Protein AF-A0A915M8J5-F1 (afdb_monomer_lite)

Structure (mmCIF, N/CA/C/O backbone):
data_AF-A0A915M8J5-F1
#
_entry.id   AF-A0A915M8J5-F1
#
loop_
_atom_site.group_PDB
_atom_site.id
_atom_site.type_symbol
_atom_site.label_atom_id
_atom_site.label_alt_id
_atom_site.label_comp_id
_atom_site.label_asym_id
_atom_site.label_entity_id
_atom_site.label_seq_id
_atom_site.pdbx_PDB_ins_code
_atom_site.Cartn_x
_atom_site.Cartn_y
_atom_site.Cartn_z
_atom_site.occupancy
_atom_site.B_iso_or_equiv
_atom_site.auth_seq_id
_atom_site.auth_comp_id
_atom_site.auth_asym_id
_atom_site.auth_atom_id
_atom_site.pdbx_PDB_model_num
ATOM 1 N N . MET A 1 1 ? -10.900 -4.939 -5.643 1.00 94.94 1 MET A N 1
ATOM 2 C CA . MET A 1 1 ? -10.149 -5.100 -6.908 1.00 94.94 1 MET A CA 1
ATOM 3 C C . MET A 1 1 ? -11.078 -4.947 -8.104 1.00 94.94 1 MET A C 1
ATOM 5 O O . MET A 1 1 ? -12.276 -5.150 -7.936 1.00 94.94 1 MET A O 1
ATOM 9 N N . GLN A 1 2 ? -10.548 -4.573 -9.268 1.00 96.12 2 GLN A N 1
ATOM 10 C CA . GLN A 1 2 ? -11.252 -4.575 -10.558 1.00 96.12 2 GLN A CA 1
ATOM 11 C C . GLN A 1 2 ? -10.234 -4.558 -11.709 1.00 96.12 2 GLN A C 1
ATOM 13 O O . GLN A 1 2 ? -9.067 -4.252 -11.475 1.00 96.12 2 GLN A O 1
ATOM 18 N N . ASN A 1 3 ? -10.683 -4.835 -12.934 1.00 96.19 3 ASN A N 1
ATOM 19 C CA . ASN A 1 3 ? -9.876 -4.623 -14.138 1.00 96.19 3 ASN A CA 1
ATOM 20 C C . ASN A 1 3 ? -9.732 -3.124 -14.460 1.00 96.19 3 ASN A C 1
ATOM 22 O O . ASN A 1 3 ? -10.614 -2.321 -14.146 1.00 96.19 3 ASN A O 1
ATOM 26 N N . GLY A 1 4 ? -8.642 -2.760 -15.139 1.00 95.75 4 GLY A N 1
ATOM 27 C CA . GLY A 1 4 ? -8.326 -1.373 -15.494 1.00 95.75 4 GLY A CA 1
ATOM 28 C C . GLY A 1 4 ? -7.585 -0.609 -14.388 1.00 95.75 4 GLY A C 1
ATOM 29 O O . GLY A 1 4 ? -7.208 -1.174 -13.368 1.00 95.75 4 GLY A O 1
ATOM 30 N N . GLY A 1 5 ? -7.351 0.687 -14.614 1.00 95.81 5 GLY A N 1
ATOM 31 C CA . GLY A 1 5 ? -6.487 1.527 -13.770 1.00 95.81 5 GLY A CA 1
ATOM 32 C C . GLY A 1 5 ? -7.208 2.490 -12.821 1.00 95.81 5 GLY A C 1
ATOM 33 O O . GLY A 1 5 ? -6.572 3.399 -12.296 1.00 95.81 5 GLY A O 1
ATOM 34 N N . ASN A 1 6 ? -8.523 2.355 -12.614 1.00 96.88 6 ASN A N 1
ATOM 35 C CA . ASN A 1 6 ? -9.275 3.278 -11.754 1.00 96.88 6 ASN A CA 1
ATOM 36 C C . ASN A 1 6 ? -9.093 2.935 -10.263 1.00 96.88 6 ASN A C 1
ATOM 38 O O . ASN A 1 6 ? -9.970 2.348 -9.624 1.00 96.88 6 ASN A O 1
ATOM 42 N N . VAL A 1 7 ? -7.930 3.292 -9.715 1.00 94.38 7 VAL A N 1
ATOM 43 C CA . VAL A 1 7 ? -7.575 3.046 -8.307 1.00 94.38 7 VAL A CA 1
ATOM 44 C C . VAL A 1 7 ? -8.499 3.812 -7.355 1.00 94.38 7 VAL A C 1
ATOM 46 O O . VAL A 1 7 ? -8.890 3.263 -6.328 1.00 94.38 7 VAL A O 1
ATOM 49 N N . GLY A 1 8 ? -8.930 5.024 -7.725 1.00 94.81 8 GLY A N 1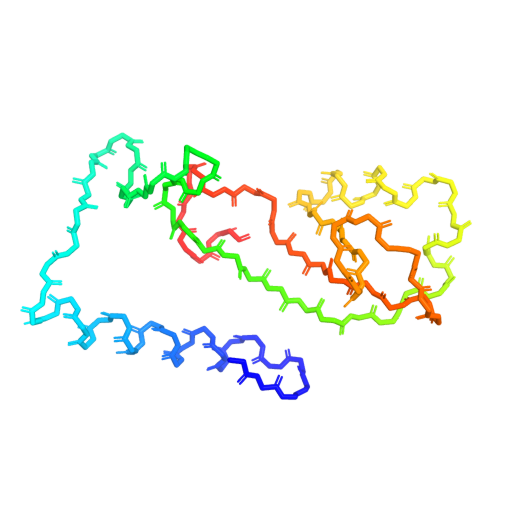
ATOM 50 C CA . GLY A 1 8 ? -9.848 5.834 -6.916 1.00 94.81 8 GLY A CA 1
ATOM 51 C C . GLY A 1 8 ? -11.178 5.127 -6.645 1.00 94.81 8 GLY A C 1
ATOM 52 O O . GLY A 1 8 ? -11.605 5.034 -5.497 1.00 94.81 8 GLY A O 1
ATOM 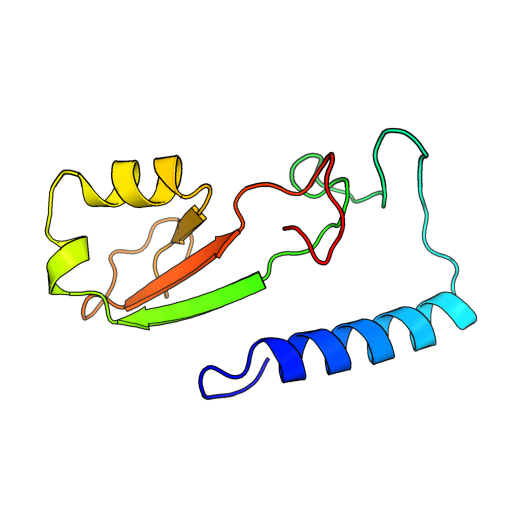53 N N . GLN A 1 9 ? -11.778 4.516 -7.670 1.00 97.50 9 GLN A N 1
ATOM 54 C CA . GLN A 1 9 ? -13.008 3.732 -7.511 1.00 97.50 9 GLN A CA 1
ATOM 55 C C . GLN A 1 9 ? -12.803 2.484 -6.634 1.00 97.50 9 GLN A C 1
ATOM 57 O O . GLN A 1 9 ? -13.696 2.078 -5.884 1.00 97.50 9 GLN A O 1
ATOM 62 N N . VAL A 1 10 ? -11.632 1.843 -6.716 1.00 97.94 10 VAL A N 1
ATOM 63 C CA . VAL A 1 10 ? -11.303 0.698 -5.853 1.00 97.94 10 VAL A CA 1
ATOM 64 C C . VAL A 1 10 ? -11.169 1.137 -4.398 1.00 97.94 10 VAL A C 1
ATOM 66 O O . VAL A 1 10 ? -11.712 0.455 -3.526 1.00 97.94 10 VAL A O 1
ATOM 69 N N . LEU A 1 11 ? -10.489 2.257 -4.153 1.00 95.69 11 LEU A N 1
ATOM 70 C CA . LEU A 1 11 ? -10.289 2.823 -2.823 1.00 95.69 11 LEU A CA 1
ATOM 71 C C . LEU A 1 11 ? -11.616 3.252 -2.191 1.00 95.69 11 LEU A C 1
ATOM 73 O O . LEU A 1 11 ? -11.892 2.883 -1.053 1.00 95.69 11 LEU A O 1
ATOM 77 N N . GLU A 1 12 ? -12.478 3.942 -2.937 1.00 97.25 12 GLU A N 1
ATOM 78 C CA . GLU A 1 12 ? -13.805 4.346 -2.459 1.00 97.25 12 GLU A CA 1
ATOM 79 C C . GLU A 1 12 ? -14.627 3.135 -1.991 1.00 97.25 12 GLU A C 1
ATOM 81 O O . GLU A 1 12 ? -15.202 3.129 -0.897 1.00 97.25 12 GLU A O 1
ATOM 86 N N . ARG A 1 13 ? -14.629 2.060 -2.789 1.00 98.19 13 ARG A N 1
ATOM 87 C CA . ARG A 1 13 ? -15.326 0.816 -2.443 1.00 98.19 13 ARG A CA 1
ATOM 88 C C . ARG A 1 13 ? -14.722 0.134 -1.212 1.00 98.19 13 ARG A C 1
ATOM 90 O O . ARG A 1 13 ? -15.482 -0.402 -0.406 1.00 98.19 13 ARG A O 1
ATOM 97 N N . LEU A 1 14 ? -13.396 0.161 -1.054 1.00 97.75 14 LEU A N 1
ATOM 98 C CA . LEU A 1 14 ? -12.718 -0.360 0.138 1.00 97.75 14 LEU A CA 1
ATOM 99 C C . LEU A 1 14 ? -13.123 0.430 1.388 1.00 97.75 14 LEU A C 1
ATOM 101 O O . LEU A 1 14 ? -13.584 -0.173 2.353 1.00 97.75 14 LEU A O 1
ATOM 105 N N . ILE A 1 15 ? -13.034 1.762 1.344 1.00 96.81 15 ILE A N 1
ATOM 106 C CA . ILE A 1 15 ? -13.404 2.648 2.458 1.00 96.81 15 ILE A CA 1
ATOM 107 C C . ILE A 1 15 ? -14.856 2.408 2.875 1.00 96.81 15 ILE A C 1
ATOM 109 O O . ILE A 1 15 ? -15.146 2.274 4.065 1.00 96.81 15 ILE A O 1
ATOM 113 N N . LYS A 1 16 ? -15.775 2.307 1.906 1.00 98.25 16 LYS A N 1
ATOM 114 C CA . LYS A 1 16 ? -17.188 2.018 2.177 1.00 98.25 16 LYS A CA 1
ATOM 115 C C . LYS A 1 16 ? -17.371 0.681 2.901 1.00 98.25 16 LYS A C 1
ATOM 117 O O . LYS A 1 16 ? -18.147 0.612 3.851 1.00 98.25 16 LYS A O 1
ATOM 122 N N . GLY A 1 17 ? -16.667 -0.363 2.463 1.00 98.19 17 GLY A N 1
ATOM 123 C CA . GLY A 1 17 ? -16.725 -1.687 3.084 1.00 98.19 17 GLY A CA 1
ATOM 124 C C . GLY A 1 17 ? -16.167 -1.698 4.507 1.00 98.19 17 GLY A C 1
ATOM 125 O O . GLY A 1 17 ? -16.843 -2.159 5.423 1.00 98.19 17 GLY A O 1
ATOM 126 N N . VAL A 1 18 ? -14.972 -1.135 4.704 1.00 97.31 18 VAL A N 1
ATOM 127 C CA . VAL A 1 18 ? -14.297 -1.078 6.013 1.00 97.31 18 VAL A CA 1
ATOM 128 C C . VAL A 1 18 ? -15.141 -0.309 7.028 1.00 97.31 18 VAL A C 1
ATOM 130 O O . VAL A 1 18 ? -15.415 -0.840 8.100 1.00 97.31 18 VAL A O 1
ATOM 133 N N . LYS A 1 19 ? -15.665 0.872 6.667 1.00 97.19 19 LYS A N 1
ATOM 134 C CA . LYS A 1 19 ? -16.553 1.656 7.546 1.00 97.19 19 LYS A CA 1
ATOM 135 C C . LYS A 1 19 ? -17.832 0.906 7.918 1.00 97.19 19 LYS A C 1
ATOM 137 O O . LYS A 1 19 ? -18.302 1.000 9.048 1.00 97.19 19 LYS A O 1
ATOM 142 N N . ALA A 1 20 ? -18.416 0.156 6.980 1.00 98.44 20 ALA A N 1
ATOM 143 C CA . ALA A 1 20 ? -19.610 -0.636 7.261 1.00 98.44 20 ALA A CA 1
ATOM 144 C C . ALA A 1 20 ? -19.341 -1.748 8.290 1.00 98.44 20 ALA A C 1
ATOM 146 O O . ALA A 1 20 ? -20.206 -2.014 9.125 1.00 98.44 20 ALA A O 1
ATOM 147 N N . ILE A 1 21 ? -18.154 -2.363 8.246 1.00 98.25 21 ILE A N 1
ATOM 148 C CA . ILE A 1 21 ? -17.725 -3.383 9.212 1.00 98.25 21 ILE A CA 1
ATOM 149 C C . ILE A 1 21 ? -17.392 -2.742 10.560 1.00 98.25 21 ILE A C 1
ATOM 151 O O . ILE A 1 21 ? -17.875 -3.224 11.581 1.00 98.25 21 ILE A O 1
ATOM 155 N N . GLU A 1 22 ? -16.640 -1.641 10.571 1.00 97.12 22 GLU A N 1
ATOM 156 C CA . GLU A 1 22 ? -16.221 -0.949 11.798 1.00 97.12 22 GLU A CA 1
ATOM 157 C C . GLU A 1 22 ? -17.416 -0.478 12.639 1.00 97.12 22 GLU A C 1
ATOM 159 O O . GLU A 1 22 ? -17.409 -0.586 13.863 1.00 97.12 22 GLU A O 1
ATOM 164 N N . ASN A 1 23 ? -18.508 -0.075 11.978 1.00 97.25 23 ASN A N 1
ATOM 165 C CA . ASN A 1 23 ? -19.780 0.261 12.628 1.00 97.25 23 ASN A CA 1
ATOM 166 C C . ASN A 1 23 ? -20.429 -0.912 13.392 1.00 97.25 23 ASN A C 1
ATOM 168 O O . ASN A 1 23 ? -21.389 -0.704 14.136 1.00 97.25 23 ASN A O 1
ATOM 172 N N . LYS A 1 24 ? -19.988 -2.151 13.158 1.00 98.31 24 LYS A N 1
ATOM 173 C CA . LYS A 1 24 ? -20.485 -3.370 13.820 1.00 98.31 24 LYS A CA 1
ATOM 174 C C . LYS A 1 24 ? -19.434 -4.006 14.720 1.00 98.31 24 LYS A C 1
ATOM 176 O O . LYS A 1 24 ? -19.791 -4.575 15.747 1.00 98.31 24 LYS A O 1
ATOM 181 N N . VAL A 1 25 ? -18.168 -3.922 14.327 1.00 97.75 25 VAL A N 1
ATOM 182 C CA . VAL A 1 25 ? -17.024 -4.507 15.024 1.00 97.75 25 VAL A CA 1
ATOM 183 C C . VAL A 1 25 ? -15.900 -3.470 15.031 1.00 97.75 25 VAL A C 1
ATOM 185 O O . VAL A 1 25 ? -15.206 -3.339 14.022 1.00 97.75 25 VAL A O 1
ATOM 188 N N . PRO A 1 26 ? -15.716 -2.728 16.137 1.00 96.75 26 PRO A N 1
ATOM 189 C CA . PRO A 1 26 ? -14.658 -1.730 16.242 1.00 96.75 26 PRO A CA 1
ATOM 190 C C . PRO A 1 26 ? -13.278 -2.356 16.034 1.00 96.75 26 PRO A C 1
ATOM 192 O O . PRO A 1 26 ? -12.969 -3.400 16.617 1.00 96.75 26 PRO A O 1
ATOM 195 N N . PHE A 1 27 ? -12.439 -1.716 15.223 1.00 97.81 27 PHE A N 1
ATOM 196 C CA . PHE A 1 27 ? -11.074 -2.181 15.003 1.00 97.81 27 PHE A CA 1
ATOM 197 C C . PHE A 1 27 ? -10.136 -1.725 16.119 1.00 97.81 27 PHE A C 1
ATOM 199 O O . PHE A 1 27 ? -10.310 -0.672 16.730 1.00 97.81 27 PHE A O 1
ATOM 206 N N . SER A 1 28 ? -9.112 -2.536 16.385 1.00 98.00 28 SER A N 1
ATOM 207 C CA . SER A 1 28 ? -8.092 -2.195 17.370 1.00 98.00 28 SER A CA 1
ATOM 208 C C . SER A 1 28 ? -7.091 -1.210 16.772 1.00 98.00 28 SER A C 1
ATOM 210 O O . SER A 1 28 ? -6.493 -1.475 15.723 1.00 98.00 28 SER A O 1
ATOM 212 N N . ARG A 1 29 ? -6.910 -0.075 17.448 1.00 97.25 29 ARG A N 1
ATOM 213 C CA . ARG A 1 29 ? -6.027 1.008 17.026 1.00 97.25 29 ARG A CA 1
ATOM 214 C C . ARG A 1 29 ? -5.217 1.517 18.211 1.00 97.25 29 ARG A C 1
ATOM 216 O O . ARG A 1 29 ? -5.753 1.701 19.299 1.00 97.25 29 ARG A O 1
ATOM 223 N N . ASP A 1 30 ? -3.943 1.769 17.962 1.00 97.94 30 ASP A N 1
ATOM 224 C CA . ASP A 1 30 ? -3.014 2.434 18.870 1.00 97.94 30 ASP A CA 1
ATOM 225 C C . ASP A 1 30 ? -2.616 3.792 18.276 1.00 97.94 30 ASP A C 1
ATOM 227 O O . ASP A 1 30 ? -2.473 3.928 17.059 1.00 97.94 30 ASP A O 1
ATOM 231 N N . ASP A 1 31 ? -2.432 4.811 19.113 1.00 96.50 31 ASP A N 1
ATOM 232 C CA . ASP A 1 31 ? -2.160 6.169 18.625 1.00 96.50 31 ASP A CA 1
ATOM 233 C C . ASP A 1 31 ? -0.795 6.314 17.949 1.00 96.50 31 ASP A C 1
ATOM 235 O O . ASP A 1 31 ? -0.633 7.152 17.061 1.00 96.50 31 ASP A O 1
ATOM 239 N N . ARG A 1 32 ? 0.180 5.480 18.320 1.00 96.88 32 ARG A N 1
ATOM 240 C CA . ARG A 1 32 ? 1.516 5.473 17.718 1.00 96.88 32 ARG A CA 1
ATOM 241 C C . ARG A 1 32 ? 1.616 4.477 16.567 1.00 96.88 32 ARG A C 1
ATOM 243 O O . ARG A 1 32 ? 2.318 4.746 15.594 1.00 96.88 32 ARG A O 1
ATOM 250 N N . LEU A 1 33 ? 0.974 3.316 16.690 1.00 97.69 33 LEU A N 1
ATOM 251 C CA . LEU A 1 33 ? 1.107 2.207 15.739 1.00 97.69 33 LEU A CA 1
ATOM 252 C C . LEU A 1 33 ? -0.008 2.152 14.687 1.00 97.69 33 LEU A C 1
ATOM 254 O O . LEU A 1 33 ? 0.100 1.364 13.751 1.00 97.69 33 LEU A O 1
ATOM 258 N N . GLY A 1 34 ? -1.055 2.968 14.803 1.00 97.75 34 GLY A N 1
ATOM 259 C CA . GLY A 1 34 ? -2.222 2.910 13.924 1.00 97.75 34 GLY A CA 1
ATOM 260 C C . GLY A 1 34 ? -3.034 1.631 14.135 1.00 97.75 34 GLY A C 1
ATOM 261 O O . GLY A 1 34 ? -3.155 1.146 15.261 1.00 97.75 34 GLY A O 1
ATOM 262 N N . TYR A 1 35 ? -3.623 1.091 13.068 1.00 97.94 35 TYR A N 1
ATOM 263 C CA . TYR A 1 35 ? -4.403 -0.143 13.159 1.00 97.94 35 TYR A CA 1
ATOM 264 C C . TYR A 1 35 ? -3.493 -1.340 13.432 1.00 97.94 35 TYR A C 1
ATOM 266 O O . TYR A 1 35 ? -2.474 -1.556 12.763 1.00 97.94 35 TYR A O 1
ATOM 274 N N . LEU A 1 36 ? -3.872 -2.125 14.438 1.00 98.25 36 LEU A N 1
ATOM 275 C CA . LEU A 1 36 ? -3.086 -3.263 14.886 1.00 98.25 36 LEU A CA 1
ATOM 276 C C . LEU A 1 36 ? -3.328 -4.474 13.988 1.00 98.25 36 LEU A C 1
ATOM 278 O O . LEU A 1 36 ? -4.454 -4.788 13.604 1.00 98.25 36 LEU A O 1
ATOM 282 N N . THR A 1 37 ? -2.248 -5.182 13.671 1.00 98.25 37 THR A N 1
ATOM 283 C CA . THR A 1 37 ? -2.278 -6.389 12.844 1.00 98.25 37 THR A CA 1
ATOM 284 C C . THR A 1 37 ? -1.388 -7.463 13.458 1.00 98.25 37 THR A C 1
ATOM 286 O O . THR A 1 37 ? -0.561 -7.183 14.324 1.00 98.25 37 THR A O 1
ATOM 289 N N . PHE A 1 38 ? -1.551 -8.707 13.007 1.00 98.00 38 PHE A N 1
ATOM 290 C CA . PHE A 1 38 ? -0.729 -9.823 13.476 1.00 98.00 38 PHE A CA 1
ATOM 291 C C . PHE A 1 38 ? 0.753 -9.674 13.093 1.00 98.00 38 PHE A C 1
ATOM 293 O O . PHE A 1 38 ? 1.635 -9.984 13.887 1.00 98.00 38 PHE A O 1
ATOM 300 N N . CYS A 1 39 ? 1.033 -9.203 11.872 1.00 97.25 39 CYS A N 1
ATOM 301 C CA . CYS A 1 39 ? 2.397 -9.051 11.378 1.00 97.25 39 CYS A CA 1
ATOM 302 C C . CYS A 1 39 ? 2.872 -7.600 11.553 1.00 97.25 39 CYS A C 1
ATOM 304 O O . CYS A 1 39 ? 2.272 -6.707 10.951 1.00 97.25 39 CYS A O 1
ATOM 306 N N . PRO A 1 40 ? 3.989 -7.343 12.260 1.00 97.69 40 PRO A N 1
ATOM 307 C CA . PRO A 1 40 ? 4.501 -5.987 12.461 1.00 97.69 40 PRO A CA 1
ATOM 308 C C . PRO A 1 40 ? 4.726 -5.184 11.169 1.00 97.69 40 PRO A C 1
ATOM 310 O O . PRO A 1 40 ? 4.621 -3.960 11.187 1.00 97.69 40 PRO A O 1
ATOM 313 N N . SER A 1 41 ? 4.985 -5.847 10.033 1.00 95.38 41 SER A N 1
ATOM 314 C CA . SER A 1 41 ? 5.185 -5.176 8.739 1.00 95.38 41 SER A CA 1
ATOM 315 C C . SER A 1 41 ? 3.940 -4.458 8.206 1.00 95.38 41 SER A C 1
ATOM 317 O O . SER A 1 41 ? 4.057 -3.661 7.279 1.00 95.38 41 SER A O 1
ATOM 319 N N . ASN A 1 42 ? 2.757 -4.763 8.748 1.00 97.25 42 ASN A N 1
ATOM 320 C CA . ASN A 1 42 ? 1.471 -4.251 8.275 1.00 97.25 42 ASN A CA 1
ATOM 321 C C . ASN A 1 42 ? 0.808 -3.271 9.254 1.00 97.25 42 ASN A C 1
ATOM 323 O O . ASN A 1 42 ? -0.351 -2.930 9.052 1.00 97.25 42 ASN A O 1
ATOM 327 N N . LEU A 1 43 ? 1.507 -2.819 10.300 1.00 98.12 43 LEU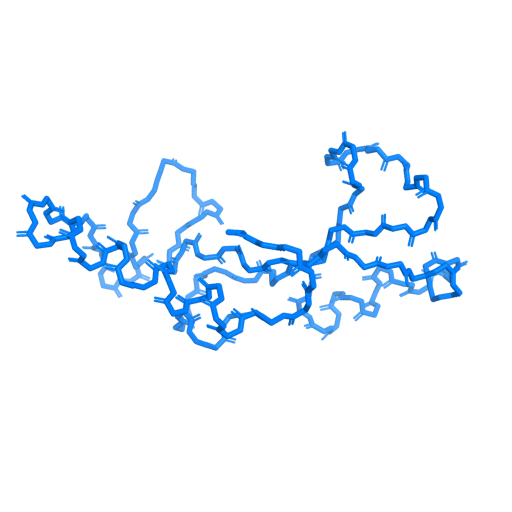 A N 1
ATOM 328 C CA . LEU A 1 43 ? 1.007 -1.773 11.201 1.00 98.12 43 LEU A CA 1
ATOM 329 C C . LEU A 1 43 ? 0.780 -0.437 10.472 1.00 98.12 43 LEU A C 1
ATOM 331 O O . LEU A 1 43 ? 1.362 -0.179 9.415 1.00 98.12 43 LEU A O 1
ATOM 335 N N . GLY A 1 44 ? -0.034 0.432 11.069 1.00 97.88 44 GLY A N 1
ATOM 336 C CA . GLY A 1 44 ? -0.342 1.765 10.560 1.00 97.88 44 GLY A CA 1
ATOM 337 C C . GLY A 1 44 ? -1.649 1.785 9.781 1.00 97.88 44 GLY A C 1
ATOM 338 O O . GLY A 1 44 ? -2.701 1.462 10.325 1.00 97.88 44 GLY A O 1
ATOM 339 N N . THR A 1 45 ? -1.585 2.161 8.508 1.00 97.31 45 THR A N 1
ATOM 340 C CA . THR A 1 45 ? -2.736 2.165 7.595 1.00 97.31 45 THR A CA 1
ATOM 341 C C . THR A 1 45 ? -3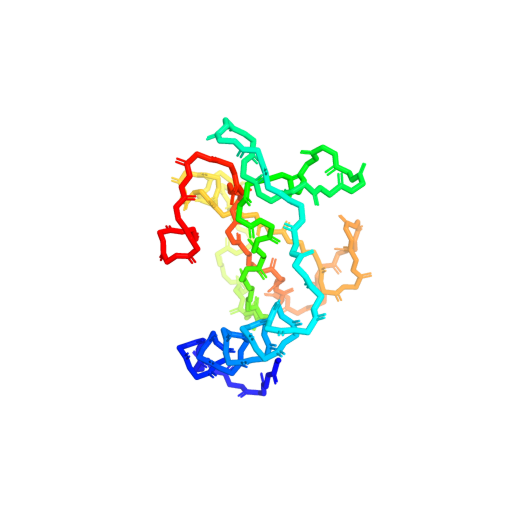.198 0.756 7.253 1.00 97.31 45 THR A C 1
ATOM 343 O O . THR A 1 45 ? -4.351 0.557 6.889 1.00 97.31 45 THR A O 1
ATOM 346 N N . THR A 1 46 ? -2.300 -0.235 7.318 1.00 97.00 46 THR A N 1
ATOM 347 C CA . THR A 1 46 ? -2.490 -1.604 6.791 1.00 97.00 46 THR A CA 1
ATOM 348 C C . THR A 1 46 ? -2.716 -1.670 5.269 1.00 97.00 46 THR A C 1
ATOM 350 O O . THR A 1 46 ? -2.794 -2.756 4.690 1.00 97.00 46 THR A O 1
ATOM 353 N N . VAL A 1 47 ? -2.769 -0.519 4.584 1.00 96.44 47 VAL A N 1
ATOM 354 C CA . VAL A 1 47 ? -3.171 -0.404 3.179 1.00 96.44 47 VAL A CA 1
ATOM 355 C C . VAL A 1 47 ? -2.024 -0.776 2.251 1.00 96.44 47 VAL A C 1
ATOM 357 O O . VAL A 1 47 ? -0.997 -0.100 2.195 1.00 96.44 47 VAL A O 1
ATOM 360 N N . ARG A 1 48 ? -2.246 -1.812 1.440 1.00 96.25 48 ARG A N 1
ATOM 361 C CA . ARG A 1 48 ? -1.459 -2.112 0.239 1.00 96.25 48 ARG A CA 1
ATOM 362 C C . ARG A 1 48 ? -2.297 -1.777 -0.993 1.00 96.25 48 ARG A C 1
ATOM 364 O O . ARG A 1 48 ? -3.141 -2.576 -1.396 1.00 96.25 48 ARG A O 1
ATOM 371 N N . ALA A 1 49 ? -2.057 -0.617 -1.589 1.00 95.69 49 ALA A N 1
ATOM 372 C CA . ALA A 1 49 ? -2.626 -0.259 -2.882 1.00 95.69 49 ALA A CA 1
ATOM 373 C C . ALA A 1 49 ? -1.675 -0.739 -3.979 1.00 95.69 49 ALA A C 1
ATOM 375 O O . ALA A 1 49 ? -0.490 -0.407 -3.945 1.00 95.69 49 ALA A O 1
ATOM 376 N N . SER A 1 50 ? -2.171 -1.538 -4.926 1.00 95.88 50 SER A N 1
ATOM 377 C CA . SER A 1 50 ? -1.333 -2.064 -5.999 1.00 95.88 50 SER A CA 1
ATOM 378 C C . SER A 1 50 ? -1.993 -2.112 -7.368 1.00 95.88 50 SER A C 1
ATOM 380 O O . SER A 1 50 ? -3.220 -2.142 -7.499 1.00 95.88 50 SER A O 1
ATOM 382 N N . VAL A 1 51 ? -1.143 -2.126 -8.397 1.00 96.12 51 VAL A N 1
ATOM 383 C CA . VAL A 1 51 ? -1.521 -2.343 -9.794 1.00 96.12 51 VAL A CA 1
ATOM 384 C C . VAL A 1 51 ? -0.659 -3.436 -10.410 1.00 96.12 51 VAL A C 1
ATOM 386 O O . VAL A 1 51 ? 0.542 -3.517 -10.159 1.00 96.12 51 VAL A O 1
ATOM 389 N N . HIS A 1 52 ? -1.274 -4.249 -11.267 1.00 94.50 52 HIS A N 1
ATOM 390 C CA . HIS A 1 52 ? -0.540 -5.096 -12.200 1.00 94.50 52 HIS A CA 1
ATOM 391 C C . HIS A 1 52 ? -0.276 -4.292 -13.469 1.00 94.50 52 HIS A C 1
ATOM 393 O O . HIS A 1 52 ? -1.215 -3.911 -14.172 1.00 94.50 52 HIS A O 1
ATOM 399 N N . ILE A 1 53 ? 0.993 -4.011 -13.756 1.00 94.19 53 ILE A N 1
ATOM 400 C CA . ILE A 1 53 ? 1.384 -3.136 -14.864 1.00 94.19 53 ILE A CA 1
ATOM 401 C C . ILE A 1 53 ? 2.528 -3.739 -15.679 1.00 94.19 53 ILE A C 1
ATOM 403 O O . ILE A 1 53 ? 3.499 -4.268 -15.139 1.00 94.19 53 ILE A O 1
ATOM 407 N N . LYS A 1 54 ? 2.403 -3.662 -17.009 1.00 93.56 54 LYS A N 1
ATOM 408 C CA . LYS A 1 54 ? 3.398 -4.146 -17.970 1.00 93.56 54 LYS A CA 1
ATOM 409 C C . LYS A 1 54 ? 4.468 -3.076 -18.203 1.00 93.56 54 LYS A C 1
ATOM 411 O O . LYS A 1 54 ? 4.188 -2.034 -18.789 1.00 93.56 54 LYS A O 1
ATOM 416 N N . LEU A 1 55 ? 5.695 -3.352 -17.773 1.00 92.81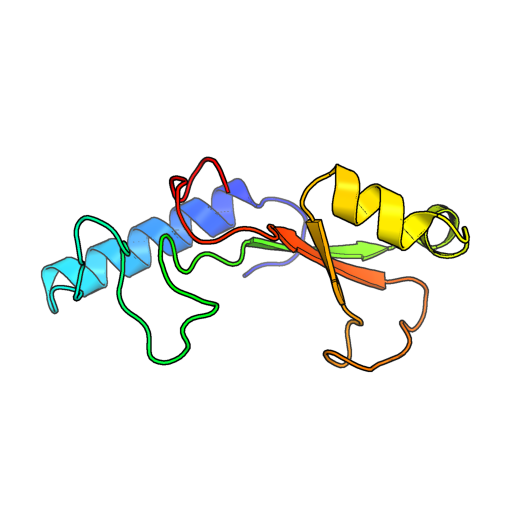 55 LEU A N 1
ATOM 417 C CA . LEU A 1 55 ? 6.828 -2.422 -17.741 1.00 92.81 55 LEU A CA 1
ATOM 418 C C . LEU A 1 55 ? 8.094 -2.942 -18.468 1.00 92.81 55 LEU A C 1
ATOM 420 O O . LEU A 1 55 ? 9.201 -2.665 -18.014 1.00 92.81 55 LEU A O 1
ATOM 424 N N . PRO A 1 56 ? 7.994 -3.623 -19.628 1.00 91.19 56 PRO A N 1
ATOM 425 C CA . PRO A 1 56 ? 9.067 -4.456 -20.187 1.00 91.19 56 PRO A CA 1
ATOM 426 C C . PRO A 1 56 ? 10.365 -3.704 -20.502 1.00 91.19 56 PRO A C 1
ATOM 428 O O . PRO A 1 56 ? 11.434 -4.299 -20.489 1.00 91.19 56 PRO A O 1
ATOM 431 N N . LYS A 1 57 ? 10.281 -2.402 -20.804 1.00 93.56 57 LYS A N 1
ATOM 432 C CA . LYS A 1 57 ? 11.451 -1.578 -21.145 1.00 93.56 57 LYS A CA 1
ATOM 433 C C . LYS A 1 57 ? 12.176 -1.033 -19.921 1.00 93.56 57 LYS A C 1
ATOM 435 O O . LYS A 1 57 ? 13.394 -0.928 -19.933 1.00 93.56 57 LYS A O 1
ATOM 440 N N . ILE A 1 58 ? 11.433 -0.600 -18.901 1.00 93.69 58 ILE A N 1
ATOM 441 C CA . ILE A 1 58 ? 12.052 -0.049 -17.692 1.00 93.69 58 ILE A CA 1
ATOM 442 C C . ILE A 1 58 ? 12.521 -1.182 -16.784 1.00 93.69 58 ILE A C 1
ATOM 444 O O . ILE A 1 58 ? 13.580 -1.069 -16.183 1.00 93.69 58 ILE A O 1
ATOM 448 N N . SER A 1 59 ? 11.795 -2.302 -16.761 1.00 91.75 59 SER A N 1
ATOM 449 C CA . SER A 1 59 ? 12.125 -3.444 -15.919 1.00 91.75 59 SER A CA 1
ATOM 450 C C . SER A 1 59 ? 13.368 -4.211 -16.356 1.00 91.75 59 SER A C 1
ATOM 452 O O . SER A 1 59 ? 13.957 -4.912 -15.541 1.00 91.75 59 SER A O 1
ATOM 45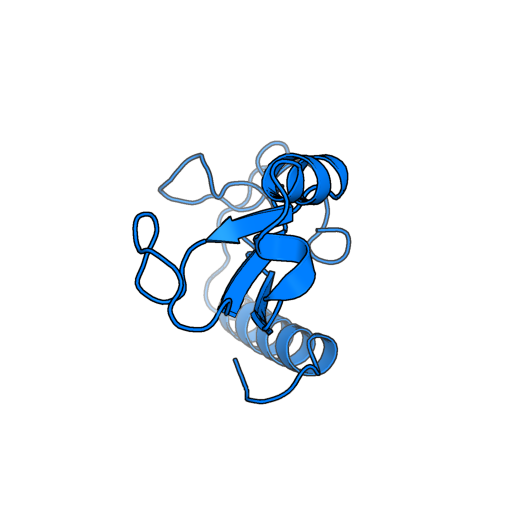4 N N . SER A 1 60 ? 13.787 -4.077 -17.618 1.00 90.94 60 SER A N 1
ATOM 455 C CA . SER A 1 60 ? 15.037 -4.655 -18.122 1.00 90.94 60 SER A CA 1
ATOM 456 C C . SER A 1 60 ? 16.275 -3.846 -17.733 1.00 90.94 60 SER A C 1
ATOM 458 O O . SER A 1 60 ? 17.393 -4.271 -18.017 1.00 90.94 60 SER A O 1
ATOM 460 N N . LYS A 1 61 ? 16.103 -2.656 -17.145 1.00 94.06 61 LYS A N 1
ATOM 461 C CA . LYS A 1 61 ? 17.224 -1.802 -16.761 1.00 94.06 61 LYS A CA 1
ATOM 462 C C . LYS A 1 61 ? 17.787 -2.209 -15.391 1.00 94.06 61 LYS A C 1
ATOM 464 O O . LYS A 1 61 ? 16.994 -2.441 -14.474 1.00 94.06 61 LYS A O 1
ATOM 469 N N . PRO A 1 62 ? 19.121 -2.238 -15.203 1.00 93.88 62 PRO A N 1
ATOM 470 C CA . PRO A 1 62 ? 19.741 -2.580 -13.917 1.00 93.88 62 PRO A CA 1
ATOM 471 C C . PRO A 1 62 ? 19.253 -1.718 -12.743 1.00 93.88 62 PRO A C 1
ATOM 473 O O . PRO A 1 62 ? 19.143 -2.192 -11.613 1.00 93.88 62 PRO A O 1
ATOM 476 N N . GLU A 1 63 ? 18.920 -0.456 -13.007 1.00 96.25 63 GLU A N 1
ATOM 477 C CA . GLU A 1 63 ? 18.469 0.514 -12.012 1.00 96.25 63 GLU A CA 1
ATOM 478 C C . GLU A 1 63 ? 16.977 0.419 -11.654 1.00 96.25 63 GLU A C 1
ATOM 480 O O . GLU A 1 63 ? 16.531 1.147 -10.770 1.00 96.25 63 GLU A O 1
ATOM 485 N N . PHE A 1 64 ? 16.189 -0.463 -12.282 1.00 93.94 64 PHE A N 1
ATOM 486 C CA . PHE A 1 64 ? 14.731 -0.517 -12.092 1.00 93.94 64 PHE A CA 1
ATOM 487 C C . PHE A 1 64 ? 14.311 -0.607 -10.619 1.00 93.94 64 PHE A C 1
ATOM 489 O O . PHE A 1 64 ? 13.481 0.174 -10.157 1.00 93.94 64 PHE A O 1
ATOM 496 N N . LYS A 1 65 ? 14.938 -1.517 -9.860 1.00 92.69 65 LYS A N 1
ATOM 497 C CA . LYS A 1 65 ? 14.673 -1.678 -8.421 1.00 92.69 65 LYS A CA 1
ATOM 498 C C . LYS A 1 65 ? 14.970 -0.399 -7.640 1.00 92.69 65 LYS A C 1
ATOM 500 O O . LYS A 1 65 ? 14.204 -0.048 -6.750 1.00 92.69 65 LYS A O 1
ATOM 505 N N . LYS A 1 66 ? 16.055 0.297 -7.991 1.00 96.38 66 LYS A N 1
ATOM 506 C CA . LYS A 1 66 ? 16.446 1.559 -7.359 1.00 96.38 66 LYS A CA 1
ATOM 507 C C . LYS A 1 66 ? 15.447 2.672 -7.674 1.00 96.38 66 LYS A C 1
ATOM 509 O O . LYS A 1 66 ? 15.039 3.373 -6.765 1.00 96.38 66 LYS A O 1
ATOM 514 N N . ILE A 1 67 ? 14.985 2.774 -8.921 1.00 96.88 67 ILE A N 1
ATOM 515 C CA . ILE A 1 67 ? 13.952 3.746 -9.311 1.00 96.88 67 ILE A CA 1
ATOM 516 C C . ILE A 1 67 ? 12.673 3.530 -8.495 1.00 96.88 67 ILE A C 1
ATOM 518 O O . ILE A 1 67 ? 12.121 4.484 -7.954 1.00 96.88 67 ILE A O 1
ATOM 522 N N . CYS A 1 68 ? 12.203 2.285 -8.376 1.00 96.44 68 CYS A N 1
ATOM 523 C CA . CYS A 1 68 ? 11.023 1.987 -7.566 1.00 96.44 68 CYS A CA 1
ATOM 524 C C . CYS A 1 68 ? 11.238 2.336 -6.089 1.00 96.44 68 CYS A C 1
ATOM 526 O O . CYS A 1 68 ? 10.355 2.927 -5.475 1.00 96.44 68 CYS A O 1
ATOM 528 N N . GLU A 1 69 ? 12.411 2.021 -5.542 1.00 95.56 69 GLU A N 1
ATOM 529 C CA . GLU A 1 69 ? 12.778 2.363 -4.168 1.00 95.56 69 GLU A CA 1
ATOM 530 C C . GLU A 1 69 ? 12.773 3.881 -3.928 1.00 95.56 69 GLU A C 1
ATOM 532 O O . GLU A 1 69 ? 12.144 4.343 -2.976 1.00 95.56 69 GLU A O 1
ATOM 537 N N . ASP A 1 70 ? 13.384 4.658 -4.826 1.00 97.38 70 ASP A N 1
ATOM 538 C CA . ASP A 1 70 ? 13.430 6.126 -4.762 1.00 97.38 70 ASP A CA 1
ATOM 539 C C . ASP A 1 70 ? 12.017 6.739 -4.855 1.00 97.38 70 ASP A C 1
ATOM 541 O O . ASP A 1 70 ? 11.722 7.763 -4.237 1.00 97.38 70 ASP A O 1
ATOM 545 N N . MET A 1 71 ? 11.105 6.069 -5.569 1.00 96.69 71 MET A N 1
ATOM 546 C CA . MET A 1 71 ? 9.679 6.409 -5.644 1.00 96.69 71 MET A CA 1
ATOM 547 C C . MET A 1 71 ? 8.850 5.881 -4.461 1.00 96.69 71 MET A C 1
ATOM 549 O O . MET A 1 71 ? 7.635 6.075 -4.442 1.00 96.69 71 MET A O 1
ATOM 553 N N . LYS A 1 72 ? 9.470 5.221 -3.473 1.00 96.62 72 LYS A N 1
ATOM 554 C CA . LYS A 1 72 ? 8.807 4.582 -2.319 1.00 96.62 72 LYS A CA 1
ATOM 555 C C . LYS A 1 72 ? 7.805 3.489 -2.722 1.00 96.62 72 LYS A C 1
ATOM 557 O O . LYS A 1 72 ? 6.785 3.281 -2.057 1.00 96.62 72 LYS A O 1
ATOM 562 N N . LEU A 1 73 ? 8.114 2.759 -3.790 1.00 96.62 73 LEU A N 1
ATOM 563 C CA . LEU A 1 73 ? 7.324 1.653 -4.324 1.00 96.62 73 LEU A CA 1
ATOM 564 C C . LEU A 1 73 ? 8.002 0.307 -4.055 1.00 96.62 73 LEU A C 1
ATOM 566 O O . LEU A 1 73 ? 9.216 0.153 -4.166 1.00 96.62 73 LEU A O 1
ATOM 570 N N . GLN A 1 74 ? 7.191 -0.698 -3.749 1.00 95.00 74 GLN A N 1
ATOM 571 C CA . GLN A 1 74 ? 7.595 -2.095 -3.699 1.00 95.00 74 GLN A CA 1
ATOM 572 C C . GLN A 1 74 ? 7.144 -2.791 -4.984 1.00 95.00 74 GLN A C 1
ATOM 574 O O . GLN A 1 74 ? 5.994 -2.650 -5.394 1.00 95.00 74 GLN A O 1
ATOM 579 N N . ILE A 1 75 ? 8.035 -3.581 -5.584 1.00 93.00 75 ILE A N 1
ATOM 580 C CA . ILE A 1 75 ? 7.732 -4.396 -6.765 1.00 93.00 75 ILE A CA 1
ATOM 581 C C . ILE A 1 75 ? 7.806 -5.887 -6.440 1.00 93.00 75 ILE A C 1
ATOM 583 O O . ILE A 1 75 ? 8.668 -6.313 -5.666 1.00 93.00 75 ILE A O 1
ATOM 587 N N . ARG A 1 76 ? 6.911 -6.683 -7.029 1.00 89.62 76 ARG A N 1
ATOM 588 C CA . ARG A 1 76 ? 6.890 -8.152 -6.927 1.00 89.62 76 ARG A CA 1
ATOM 589 C C . ARG A 1 76 ? 6.540 -8.790 -8.268 1.00 89.62 76 ARG A C 1
ATOM 591 O O . ARG A 1 76 ? 5.923 -8.155 -9.126 1.00 89.62 76 ARG A O 1
ATOM 598 N N . GLY A 1 77 ? 6.928 -10.053 -8.430 1.00 82.94 77 GLY A N 1
ATOM 599 C CA . GLY A 1 77 ? 6.461 -10.870 -9.541 1.00 82.94 77 GLY A CA 1
ATOM 600 C C . GLY A 1 77 ? 4.977 -11.208 -9.414 1.00 82.94 77 GLY A C 1
ATOM 601 O O . GLY A 1 77 ? 4.459 -11.359 -8.308 1.00 82.94 77 GLY A O 1
ATOM 602 N N . ILE A 1 78 ? 4.286 -11.338 -10.548 1.00 74.75 78 ILE A N 1
ATOM 603 C CA . ILE A 1 78 ? 2.848 -11.653 -10.585 1.00 74.75 78 ILE A CA 1
ATOM 604 C C . ILE A 1 78 ? 2.513 -13.084 -10.131 1.00 74.75 78 ILE A C 1
ATOM 606 O O . ILE A 1 78 ? 1.348 -13.374 -9.886 1.00 74.75 78 ILE A O 1
ATOM 610 N N . HIS A 1 79 ? 3.501 -13.979 -10.014 1.00 67.44 79 HIS A N 1
ATOM 611 C CA . HIS A 1 79 ? 3.326 -15.358 -9.530 1.00 67.44 79 HIS A CA 1
ATOM 612 C C . HIS A 1 79 ? 3.820 -15.545 -8.075 1.00 67.44 79 HIS A C 1
ATOM 614 O O . HIS A 1 79 ? 3.969 -16.671 -7.609 1.00 67.44 79 HIS A O 1
ATOM 620 N N . GLY A 1 80 ? 4.076 -14.453 -7.336 1.00 54.75 80 GLY A N 1
ATOM 621 C CA . GLY A 1 80 ? 4.501 -14.474 -5.929 1.00 54.75 80 GLY A CA 1
ATOM 622 C C . GLY A 1 80 ? 5.819 -13.738 -5.659 1.00 54.75 80 GLY A C 1
ATOM 623 O O . GLY A 1 80 ? 6.513 -13.314 -6.586 1.00 54.75 80 GLY A O 1
ATOM 624 N N . GLU A 1 81 ? 6.172 -13.607 -4.371 1.00 53.53 81 GLU A N 1
ATOM 625 C CA . GLU A 1 81 ? 7.306 -12.808 -3.852 1.00 53.53 81 GLU A CA 1
ATOM 626 C C . GLU A 1 81 ? 8.687 -13.172 -4.442 1.00 53.53 81 GLU A C 1
ATOM 628 O O . GLU A 1 81 ? 9.601 -12.351 -4.378 1.00 53.53 81 GLU A O 1
ATOM 633 N N . HIS A 1 82 ? 8.824 -14.342 -5.079 1.00 49.34 82 HIS A N 1
ATOM 634 C CA . HIS A 1 82 ? 10.081 -14.853 -5.647 1.00 49.34 82 HIS A CA 1
ATOM 635 C C . HIS A 1 82 ? 10.001 -15.281 -7.122 1.00 49.34 82 HIS A C 1
ATOM 637 O O . HIS A 1 82 ? 10.926 -15.911 -7.624 1.00 49.34 82 HIS A O 1
ATOM 643 N N . SER A 1 83 ? 8.909 -14.971 -7.822 1.00 52.91 83 SER A N 1
ATOM 644 C CA . SER A 1 83 ? 8.723 -15.406 -9.214 1.00 52.91 83 SER A CA 1
ATOM 645 C C . SER A 1 83 ? 9.321 -14.429 -10.231 1.00 52.91 83 SER A C 1
ATOM 647 O O . SER A 1 83 ? 9.155 -13.212 -10.103 1.00 52.91 83 SER A O 1
ATOM 649 N N . GLU A 1 84 ? 9.997 -14.958 -11.256 1.00 54.31 84 GLU A N 1
ATOM 650 C CA . GLU A 1 84 ? 10.331 -14.181 -12.452 1.00 54.31 84 GLU A CA 1
ATOM 651 C C . GLU A 1 84 ? 9.045 -13.741 -13.162 1.00 54.31 84 GLU A C 1
ATOM 653 O O . GLU A 1 84 ? 8.057 -14.472 -13.245 1.00 54.31 84 GLU A O 1
ATOM 658 N N . THR A 1 85 ? 9.029 -12.499 -13.631 1.00 59.62 85 THR A N 1
ATOM 659 C CA . THR A 1 85 ? 7.860 -11.884 -14.250 1.00 59.62 85 THR A CA 1
ATOM 660 C C . THR A 1 85 ? 7.730 -12.309 -15.703 1.00 59.62 85 THR A C 1
ATOM 662 O O . THR A 1 85 ? 8.402 -11.770 -16.584 1.00 59.62 85 THR A O 1
ATOM 665 N N . GLU A 1 86 ? 6.804 -13.222 -15.991 1.00 61.03 86 GLU A N 1
ATOM 666 C CA . GLU A 1 86 ? 6.416 -13.489 -17.374 1.00 61.03 86 GLU A CA 1
ATOM 667 C C . GLU A 1 86 ? 5.938 -12.189 -18.054 1.00 61.03 86 GLU A C 1
ATOM 669 O O . GLU A 1 86 ? 5.064 -11.466 -17.567 1.00 61.03 86 GLU A O 1
ATOM 674 N N . GLY A 1 87 ? 6.560 -11.840 -19.183 1.00 73.19 87 GLY A N 1
ATOM 675 C CA . GLY A 1 87 ? 6.132 -10.724 -20.033 1.00 73.19 87 GLY A CA 1
ATOM 676 C C . GLY A 1 87 ? 6.382 -9.311 -19.487 1.00 73.19 87 GLY A C 1
ATOM 677 O O . GLY A 1 87 ? 5.851 -8.349 -20.057 1.00 73.19 87 GLY A O 1
ATOM 678 N N . GLY A 1 88 ? 7.176 -9.160 -18.420 1.00 84.62 88 GLY A N 1
ATOM 679 C CA . GLY A 1 88 ? 7.501 -7.857 -17.828 1.00 84.62 88 GLY A CA 1
ATOM 680 C C . GLY A 1 88 ? 6.328 -7.203 -17.092 1.00 84.62 88 GLY A C 1
ATOM 681 O O . GLY A 1 88 ? 6.247 -5.976 -17.048 1.00 84.62 88 GLY A O 1
ATOM 682 N N . VAL A 1 89 ? 5.394 -7.998 -16.561 1.00 90.69 89 VAL A N 1
ATOM 683 C CA . VAL A 1 89 ? 4.274 -7.519 -15.734 1.00 90.69 89 VAL A CA 1
ATOM 684 C C . VAL A 1 89 ? 4.646 -7.604 -14.259 1.00 90.69 89 VAL A C 1
ATOM 686 O O . VAL A 1 89 ? 5.052 -8.665 -13.801 1.00 90.69 89 VAL A O 1
ATOM 689 N N . TYR A 1 90 ? 4.478 -6.513 -13.515 1.00 92.31 90 TYR A N 1
ATOM 690 C CA . TYR A 1 90 ? 4.821 -6.427 -12.092 1.00 92.31 90 TYR A CA 1
ATOM 691 C C . TYR A 1 90 ? 3.602 -6.060 -11.253 1.00 92.31 90 TYR A C 1
ATOM 693 O O . TYR A 1 90 ? 2.775 -5.257 -11.688 1.00 92.31 90 TYR A O 1
ATOM 701 N N . ASP A 1 91 ? 3.537 -6.605 -10.038 1.00 93.75 91 ASP A N 1
ATOM 702 C CA . ASP A 1 91 ? 2.746 -6.034 -8.947 1.00 93.75 91 ASP A CA 1
ATOM 703 C C . ASP A 1 91 ? 3.552 -4.876 -8.349 1.00 93.75 91 ASP A C 1
ATOM 705 O O . ASP A 1 91 ? 4.632 -5.087 -7.788 1.00 93.75 91 ASP A O 1
ATOM 709 N N . VAL A 1 92 ? 3.052 -3.654 -8.527 1.00 95.06 92 VAL A N 1
ATOM 710 C CA . VAL A 1 92 ? 3.653 -2.427 -8.001 1.00 95.06 92 VAL A CA 1
ATOM 711 C C . VAL A 1 92 ? 2.738 -1.867 -6.925 1.00 95.06 92 VAL A C 1
ATOM 713 O O . VAL A 1 92 ? 1.579 -1.559 -7.206 1.00 95.06 92 VAL A O 1
ATOM 716 N N . SER A 1 93 ? 3.261 -1.709 -5.709 1.00 96.38 93 SER A N 1
ATOM 717 C CA . SER A 1 93 ? 2.508 -1.213 -4.558 1.00 96.38 93 SER A CA 1
ATOM 718 C C . SER A 1 93 ? 3.246 -0.127 -3.792 1.00 96.38 93 SER A C 1
ATOM 720 O O . SER A 1 93 ? 4.474 -0.065 -3.829 1.00 96.38 93 SER A O 1
ATOM 722 N N . ASN A 1 94 ? 2.525 0.660 -3.000 1.00 96.50 94 ASN A N 1
ATOM 723 C CA . ASN A 1 94 ? 3.140 1.524 -1.996 1.00 96.50 94 ASN A CA 1
ATOM 724 C C . ASN A 1 94 ? 4.048 0.717 -1.048 1.00 96.50 94 ASN A C 1
ATOM 726 O O . ASN A 1 94 ? 3.723 -0.424 -0.695 1.00 96.50 94 ASN A O 1
ATOM 730 N N . LYS A 1 95 ? 5.189 1.277 -0.624 1.00 95.50 95 LYS A N 1
ATOM 731 C CA . LYS A 1 95 ? 6.139 0.589 0.273 1.00 95.50 95 LYS A CA 1
ATOM 732 C C . LYS A 1 95 ? 5.831 0.800 1.756 1.00 95.50 95 LYS A C 1
ATOM 734 O O . LYS A 1 95 ? 5.928 -0.142 2.536 1.00 95.50 95 LYS A O 1
ATOM 739 N N . ALA A 1 96 ? 5.478 2.021 2.147 1.00 95.75 96 ALA A N 1
ATOM 740 C CA . ALA A 1 96 ? 5.261 2.375 3.545 1.00 95.75 96 ALA A CA 1
ATOM 741 C C . ALA A 1 96 ? 3.831 2.046 4.005 1.00 95.75 96 ALA A C 1
ATOM 743 O O . ALA A 1 96 ? 2.888 2.077 3.216 1.00 95.75 96 ALA A O 1
ATOM 744 N N . ARG A 1 97 ? 3.676 1.708 5.288 1.00 96.88 97 ARG A N 1
ATOM 745 C CA . ARG A 1 97 ? 2.375 1.440 5.933 1.00 96.88 97 ARG A CA 1
ATOM 746 C C . ARG A 1 97 ? 2.157 2.267 7.196 1.00 96.88 97 ARG A C 1
ATOM 748 O O . ARG A 1 97 ? 1.024 2.548 7.551 1.00 96.88 97 ARG A O 1
ATOM 755 N N . LEU A 1 98 ? 3.238 2.670 7.858 1.00 97.25 98 LEU A N 1
ATOM 756 C CA . LEU A 1 98 ? 3.215 3.315 9.164 1.00 97.25 98 LEU A CA 1
ATOM 757 C C . LEU A 1 98 ? 3.713 4.758 9.069 1.00 97.25 98 LEU A C 1
ATOM 759 O O . LEU A 1 98 ? 4.692 5.021 8.373 1.00 97.25 98 LEU A O 1
ATOM 763 N N . GLY A 1 99 ? 3.073 5.663 9.815 1.00 95.12 99 GLY A N 1
ATOM 764 C CA . GLY A 1 99 ? 3.463 7.076 9.898 1.00 95.12 99 GLY A CA 1
ATOM 765 C C . GLY A 1 99 ? 2.915 7.962 8.773 1.00 95.12 99 GLY A C 1
ATOM 766 O O . GLY A 1 99 ? 3.463 9.028 8.522 1.00 95.12 99 GLY A O 1
ATOM 767 N N . LEU A 1 100 ? 1.864 7.508 8.094 1.00 95.31 100 LEU A N 1
ATOM 768 C CA . LEU A 1 100 ? 1.152 8.200 7.017 1.00 95.31 100 LEU A CA 1
ATOM 769 C C . LEU A 1 100 ? -0.337 7.838 7.075 1.00 95.31 100 LEU A C 1
ATOM 771 O O . LEU A 1 100 ? -0.705 6.851 7.717 1.00 95.31 100 LEU A O 1
ATOM 775 N N . THR A 1 101 ? -1.180 8.617 6.407 1.00 95.25 101 THR A N 1
ATOM 776 C CA . THR A 1 101 ? -2.607 8.307 6.231 1.00 95.25 101 THR A CA 1
ATOM 777 C C . THR A 1 101 ? -2.845 7.342 5.067 1.00 95.25 101 THR A C 1
ATOM 779 O O . THR A 1 101 ? -2.002 7.179 4.185 1.00 95.25 101 THR A O 1
ATOM 782 N N . GLU A 1 102 ? -4.024 6.718 5.015 1.00 93.75 102 GLU A N 1
ATOM 783 C CA . GLU A 1 102 ? -4.447 5.822 3.928 1.00 93.75 102 GLU A CA 1
ATOM 784 C C . GLU A 1 102 ? -4.485 6.511 2.556 1.00 93.75 102 GLU A C 1
ATOM 786 O O . GLU A 1 102 ? -4.448 5.828 1.538 1.00 93.75 102 GLU A O 1
ATOM 791 N N . TYR A 1 103 ? -4.598 7.843 2.527 1.00 91.38 103 TYR A N 1
ATOM 792 C CA . TYR A 1 103 ? -4.619 8.638 1.298 1.00 91.38 103 TYR A CA 1
ATOM 793 C C . TYR A 1 103 ? -3.212 9.023 0.815 1.00 91.38 103 TYR A C 1
ATOM 795 O O . TYR A 1 103 ? -2.991 9.148 -0.386 1.00 91.38 103 TYR A O 1
ATOM 803 N N . GLU A 1 104 ? -2.264 9.223 1.734 1.00 89.81 104 GLU A N 1
ATOM 804 C CA . GLU A 1 104 ? -0.876 9.588 1.410 1.00 89.81 104 GLU A CA 1
ATOM 805 C C . GLU A 1 104 ? -0.017 8.394 0.977 1.00 89.81 104 GLU A C 1
ATOM 807 O O . GLU A 1 104 ? 1.005 8.592 0.317 1.00 89.81 104 GLU A O 1
ATOM 812 N N . GLY A 1 105 ? -0.392 7.184 1.404 1.00 76.81 105 GLY A N 1
ATOM 813 C CA . GLY A 1 105 ? 0.347 5.945 1.148 1.00 76.81 105 GLY A CA 1
ATOM 814 C C . GLY A 1 105 ? 0.176 5.390 -0.243 1.00 76.81 105 GLY A C 1
ATOM 815 O O . GLY A 1 105 ? 1.229 5.081 -0.839 1.00 76.81 105 GLY A O 1
#

InterPro domains:
  IPR000749 ATP:guanido phosphotransferase [PTHR11547] (1-104)
  IPR014746 Glutamine synthetase/guanido kinase, catalytic domain [SSF55931] (1-104)
  IPR022414 ATP:guanido phosphotransferase, catalytic domain [PF00217] (1-104)
  IPR022414 ATP:guanido phosphotransferase, catalytic domain [PS51510] (1-105)
  IPR022415 ATP:guanido phosphotransferase active site [PS00112] (39-45)

Foldseek 3Di:
DDPDDPLVVVVVVVVVVVVVVCVVPPFDQDPQFGTDDPDSQCTAQSDKRKDWDADPVLVPDPCNCVVCVVVQKDWDAPVDNPDDHDRRIIIITHNDRGDDHPVVD

Sequence (105 aa):
MQNGGNVGQVLERLIKGVKAIENKVPFSRDDRLGYLTFCPSNLGTTVRASVHIKLPKISSKPEFKKICEDMKLQIRGIHGEHSETEGGVYDVSNKARLGLTEYEG

Radius of gyration: 15.76 Å; chains: 1; bounding box: 40×25×40 Å

Secondary structure (DSSP, 8-state):
--SSS-HHHHHHHHHHHHHHHHTTSPPPEETTTEE--SSGGG-BS----EEEEE-TTTTTSTTHHHHHHHTTEEEEETTBTT---GGGEEEEEE---SSS-TTT-

pLDDT: mean 92.04, std 11.15, range [49.34, 98.44]

Organism: Meloidogyne javanica (NCBI:txid6303)